Protein AF-A0A3E1ER05-F1 (afdb_monomer)

Sequence (131 aa):
MLYFYFVDGRQTHHHLYWPHLPVFWLVLLGAGSLVSVLLRKPRVTRAMLSFFAGVILHLVLDTPVGGIAWLYPYNSDLLYLLKVPAGRSWWVWNFILHWTFLLEIFICVAAFITWIRRRSPKAEPDGAPNR

Structure (mmCIF, N/CA/C/O backbone):
data_AF-A0A3E1ER05-F1
#
_entry.id   AF-A0A3E1ER05-F1
#
loop_
_atom_site.group_PDB
_atom_site.id
_atom_site.type_symbol
_atom_site.label_atom_id
_atom_site.label_alt_id
_atom_site.label_comp_id
_atom_site.label_asym_id
_atom_site.label_entity_id
_atom_site.label_seq_id
_atom_site.pdbx_PDB_ins_code
_atom_site.Cartn_x
_atom_site.Cartn_y
_atom_site.Cartn_z
_atom_site.occupancy
_atom_site.B_iso_or_equiv
_atom_site.auth_seq_id
_atom_site.auth_comp_id
_atom_site.auth_asym_id
_atom_site.auth_atom_id
_atom_site.pdbx_PDB_model_num
ATOM 1 N N . MET A 1 1 ? -2.299 5.990 -11.399 1.00 87.06 1 MET A N 1
ATOM 2 C CA . MET A 1 1 ? -2.455 5.747 -12.852 1.00 87.06 1 MET A CA 1
ATOM 3 C C . MET A 1 1 ? -2.755 7.004 -13.660 1.00 87.06 1 MET A C 1
ATOM 5 O O . MET A 1 1 ? -2.048 7.220 -14.627 1.00 87.06 1 MET A O 1
ATOM 9 N N . LEU A 1 2 ? -3.713 7.866 -13.287 1.00 91.25 2 LEU A N 1
ATOM 10 C CA . LEU A 1 2 ? -3.960 9.111 -14.046 1.00 91.25 2 LEU A CA 1
ATOM 11 C C . LEU A 1 2 ? -2.691 9.967 -14.205 1.00 91.25 2 LEU A C 1
ATOM 13 O O . LEU A 1 2 ? -2.292 10.270 -15.320 1.00 91.25 2 LEU A O 1
ATOM 17 N N . TYR A 1 3 ? -1.996 10.255 -13.101 1.00 90.94 3 TYR A N 1
ATOM 18 C CA . TYR A 1 3 ? -0.720 10.979 -13.135 1.00 90.94 3 TYR A CA 1
ATOM 19 C C . TYR A 1 3 ? 0.338 10.288 -14.017 1.00 90.94 3 TYR A C 1
ATOM 21 O O . TYR A 1 3 ? 0.941 10.930 -14.866 1.00 90.94 3 TYR A O 1
ATOM 29 N N . PHE A 1 4 ? 0.491 8.966 -13.872 1.00 91.94 4 PHE A N 1
ATOM 30 C CA . PHE A 1 4 ? 1.416 8.136 -14.657 1.00 91.94 4 PHE A CA 1
ATOM 31 C C . PHE A 1 4 ? 1.205 8.275 -16.174 1.00 91.94 4 PHE A C 1
ATO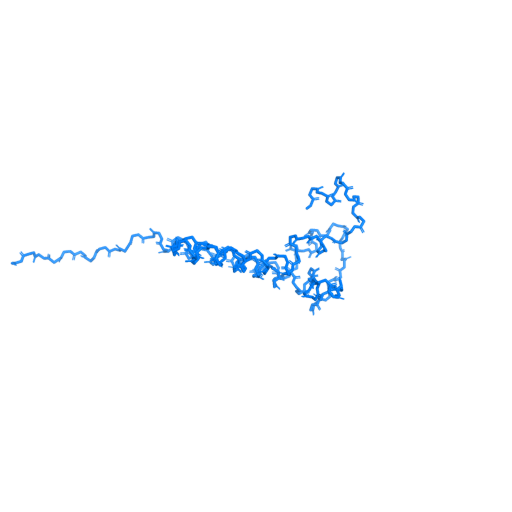M 33 O O . PHE A 1 4 ? 2.170 8.397 -16.922 1.00 91.94 4 PHE A O 1
ATOM 40 N N . TYR A 1 5 ? -0.053 8.278 -16.631 1.00 91.50 5 TYR A N 1
ATOM 41 C CA . TYR A 1 5 ? -0.383 8.358 -18.056 1.00 91.50 5 TYR A CA 1
ATOM 42 C C . TYR A 1 5 ? -0.415 9.788 -18.604 1.00 91.50 5 TYR A C 1
ATOM 44 O O . TYR A 1 5 ? 0.017 9.997 -19.734 1.00 91.50 5 TYR A O 1
ATOM 52 N N . PHE A 1 6 ? -0.927 10.754 -17.836 1.00 94.75 6 PHE A N 1
ATOM 53 C CA . PHE A 1 6 ? -1.222 12.098 -18.348 1.00 94.75 6 PHE A CA 1
ATOM 54 C C . PHE A 1 6 ? -0.174 13.158 -18.003 1.00 94.75 6 PHE A C 1
ATOM 56 O O . PHE A 1 6 ? -0.111 14.169 -18.695 1.00 94.75 6 PHE A O 1
ATOM 63 N N . VAL A 1 7 ? 0.619 12.962 -16.946 1.00 93.81 7 VAL A N 1
ATOM 64 C CA . VAL A 1 7 ? 1.557 13.984 -16.446 1.00 93.81 7 VAL A CA 1
ATOM 65 C C . VAL A 1 7 ? 2.997 13.486 -16.485 1.00 93.81 7 VAL A C 1
ATOM 67 O O . VAL A 1 7 ? 3.850 14.124 -17.086 1.00 93.81 7 VAL A O 1
ATOM 70 N N . ASP A 1 8 ? 3.266 12.328 -15.887 1.00 93.19 8 ASP A N 1
ATOM 71 C CA . ASP A 1 8 ? 4.616 11.759 -15.787 1.00 93.19 8 ASP A CA 1
ATOM 72 C C . ASP A 1 8 ? 5.134 11.197 -17.117 1.00 93.19 8 ASP A C 1
ATOM 74 O O . ASP A 1 8 ? 6.331 11.008 -17.302 1.00 93.19 8 ASP A O 1
ATOM 78 N N . GLY A 1 9 ? 4.232 10.892 -18.054 1.00 91.12 9 GLY A N 1
ATOM 79 C CA . GLY A 1 9 ? 4.602 10.292 -19.335 1.00 91.12 9 GLY A CA 1
ATOM 80 C C . GLY A 1 9 ? 5.178 8.878 -19.204 1.00 91.12 9 GLY A C 1
ATOM 81 O O . GLY A 1 9 ? 5.814 8.398 -20.141 1.00 91.12 9 GLY A O 1
ATOM 82 N N . ARG A 1 10 ? 4.912 8.191 -18.084 1.00 91.06 10 ARG A N 1
ATOM 83 C CA . ARG A 1 10 ? 5.394 6.837 -17.759 1.00 91.06 10 ARG A CA 1
ATOM 84 C C . ARG A 1 10 ? 6.915 6.737 -17.600 1.00 91.06 10 ARG A C 1
ATOM 86 O O . ARG A 1 10 ? 7.485 5.678 -17.858 1.00 91.06 10 ARG A O 1
ATOM 93 N N . GLN A 1 11 ? 7.563 7.831 -17.212 1.00 91.00 11 GLN A N 1
ATOM 94 C CA . GLN A 1 11 ? 9.007 7.884 -16.980 1.00 91.00 11 GLN A CA 1
ATOM 95 C C . GLN A 1 11 ? 9.387 7.240 -15.645 1.00 91.00 11 GLN A C 1
ATOM 97 O O . GLN A 1 11 ? 10.437 6.607 -15.533 1.00 91.00 11 GLN A O 1
ATOM 102 N N . THR A 1 12 ? 8.517 7.362 -14.644 1.00 90.44 12 THR A N 1
ATOM 103 C CA . THR A 1 12 ? 8.734 6.815 -13.306 1.00 90.44 12 THR A CA 1
ATOM 104 C C . THR A 1 12 ? 8.027 5.474 -13.162 1.00 90.44 12 THR A C 1
ATOM 106 O O . THR A 1 12 ? 6.846 5.338 -13.494 1.00 90.44 12 THR A O 1
ATOM 109 N N . HIS A 1 13 ? 8.710 4.467 -12.607 1.00 89.38 13 HIS A N 1
ATOM 110 C CA . HIS A 1 13 ? 8.039 3.218 -12.256 1.00 89.38 13 HIS A CA 1
ATOM 111 C C . HIS A 1 13 ? 6.930 3.498 -11.231 1.00 89.38 13 HIS A C 1
ATOM 113 O O . HIS A 1 13 ? 7.178 4.057 -10.167 1.00 89.38 13 HIS A O 1
ATOM 119 N N . HIS A 1 14 ? 5.694 3.098 -11.527 1.00 93.12 14 HIS A N 1
ATOM 120 C CA . HIS A 1 14 ? 4.519 3.490 -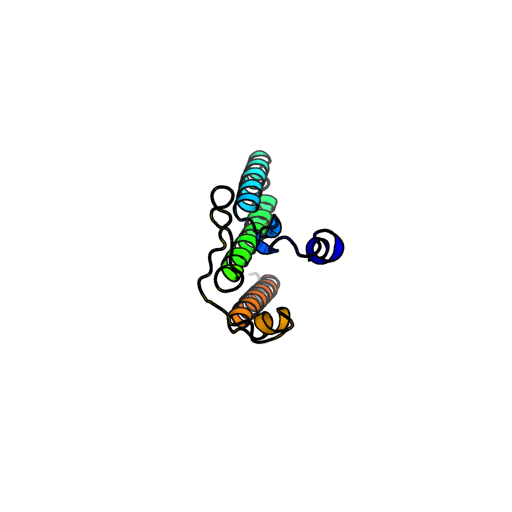10.743 1.00 93.12 14 HIS A CA 1
ATOM 121 C C . HIS A 1 14 ? 4.534 3.053 -9.263 1.00 93.12 14 HIS A C 1
ATOM 123 O O . HIS A 1 14 ? 3.886 3.698 -8.435 1.00 93.12 14 HIS A O 1
ATOM 129 N N . HIS A 1 15 ? 5.295 2.011 -8.910 1.00 91.62 15 HIS A N 1
ATOM 130 C CA . HIS A 1 15 ? 5.514 1.597 -7.511 1.00 91.62 15 HIS A CA 1
ATOM 131 C C . HIS A 1 15 ? 6.512 2.467 -6.735 1.00 91.62 15 HIS A C 1
ATOM 133 O O . HIS A 1 15 ? 6.719 2.254 -5.546 1.00 91.62 15 HIS A O 1
ATOM 139 N N . LEU A 1 16 ? 7.100 3.475 -7.380 1.00 93.75 16 LEU A N 1
ATOM 140 C CA . LEU A 1 16 ? 7.887 4.515 -6.714 1.00 93.75 16 LEU A CA 1
ATOM 141 C C . LEU A 1 16 ? 7.045 5.743 -6.351 1.00 93.75 16 LEU A C 1
ATOM 143 O O . LEU A 1 16 ? 7.527 6.645 -5.671 1.00 93.75 16 LEU A O 1
ATOM 147 N N . TYR A 1 17 ? 5.777 5.795 -6.768 1.00 94.56 17 TYR A N 1
ATOM 148 C CA . TYR A 1 17 ? 4.881 6.843 -6.300 1.00 94.56 17 TYR A CA 1
ATOM 149 C C . TYR A 1 17 ? 4.463 6.613 -4.854 1.00 94.56 17 TYR A C 1
ATOM 151 O O . TYR A 1 17 ? 4.288 5.479 -4.411 1.00 94.56 17 TYR A O 1
ATOM 159 N N . TRP A 1 18 ? 4.190 7.719 -4.159 1.00 93.81 18 TRP A N 1
ATOM 160 C CA . TRP A 1 18 ? 3.800 7.753 -2.751 1.00 93.81 18 TRP A CA 1
ATOM 161 C C . TRP A 1 18 ? 2.703 6.754 -2.324 1.00 93.81 18 TRP A C 1
ATOM 163 O O . TRP A 1 18 ? 2.811 6.269 -1.199 1.00 93.81 18 TRP A O 1
ATOM 173 N N . PRO A 1 19 ? 1.711 6.349 -3.156 1.00 94.19 19 PRO A N 1
ATOM 174 C CA . PRO A 1 19 ? 0.745 5.329 -2.747 1.00 94.19 19 PRO A CA 1
ATOM 175 C C . PRO A 1 19 ? 1.356 3.940 -2.515 1.00 94.19 19 PRO A C 1
ATOM 177 O O . PRO A 1 19 ? 0.760 3.151 -1.792 1.00 94.19 19 PRO A O 1
ATOM 180 N N . HIS A 1 20 ? 2.530 3.650 -3.080 1.00 95.50 20 HIS A N 1
ATOM 181 C CA . HIS A 1 20 ? 3.219 2.362 -2.942 1.00 95.50 20 HIS A CA 1
ATOM 182 C C . HIS A 1 20 ? 4.457 2.439 -2.037 1.00 95.50 20 HIS A C 1
ATOM 184 O O . HIS A 1 20 ? 5.161 1.447 -1.877 1.00 95.50 20 HIS A O 1
ATOM 190 N N . LEU A 1 21 ? 4.736 3.598 -1.427 1.00 96.25 21 LEU A N 1
ATOM 191 C CA . LEU A 1 21 ? 5.870 3.767 -0.519 1.00 96.25 21 LEU A CA 1
ATOM 192 C C . LEU A 1 21 ? 5.457 3.398 0.915 1.00 96.25 21 LEU A C 1
ATOM 194 O O . LEU A 1 21 ? 4.663 4.126 1.518 1.00 96.25 21 LEU A O 1
ATOM 198 N N . PRO A 1 22 ? 6.009 2.328 1.523 1.00 95.88 22 PRO A N 1
ATOM 199 C CA . PRO A 1 22 ? 5.601 1.911 2.866 1.00 95.88 22 PRO A CA 1
ATOM 200 C C . PRO A 1 22 ? 5.858 2.983 3.927 1.00 95.88 22 PRO A C 1
ATOM 202 O O . PRO A 1 22 ? 5.020 3.208 4.799 1.00 95.88 22 PRO A O 1
ATOM 205 N N . VAL A 1 23 ? 6.978 3.707 3.814 1.00 95.56 23 VAL A N 1
ATOM 206 C CA . VAL A 1 23 ? 7.332 4.790 4.744 1.00 95.56 23 VAL A CA 1
ATOM 207 C C . VAL A 1 23 ? 6.268 5.889 4.792 1.00 95.56 23 VAL A C 1
ATOM 209 O O . VAL A 1 23 ? 5.940 6.367 5.875 1.00 95.56 23 VAL A O 1
ATOM 212 N N . PHE A 1 24 ? 5.667 6.243 3.651 1.00 96.25 24 PHE A N 1
ATOM 213 C CA . PHE A 1 24 ? 4.623 7.266 3.588 1.00 96.25 24 PHE A CA 1
ATOM 214 C C . PHE A 1 24 ? 3.420 6.872 4.453 1.00 96.25 24 PHE A C 1
ATOM 216 O O . PHE A 1 24 ? 2.952 7.651 5.288 1.00 96.25 24 PHE A O 1
ATOM 223 N N . TRP A 1 25 ? 2.961 5.629 4.315 1.00 96.50 25 TRP A N 1
ATOM 224 C CA . TRP A 1 25 ? 1.814 5.133 5.068 1.00 96.50 25 TRP A CA 1
ATOM 225 C C . TRP A 1 25 ? 2.124 4.893 6.544 1.00 96.50 25 TRP A C 1
ATOM 227 O O . TRP A 1 25 ? 1.268 5.170 7.382 1.00 96.50 25 TRP A O 1
ATOM 237 N N . LEU A 1 26 ? 3.334 4.446 6.889 1.00 94.00 26 LEU A N 1
ATOM 238 C CA . LEU A 1 26 ? 3.750 4.289 8.287 1.00 94.00 26 LEU A CA 1
ATOM 239 C C . LEU A 1 26 ? 3.801 5.637 9.019 1.00 94.00 26 LEU A C 1
ATOM 241 O O . LEU A 1 26 ? 3.335 5.733 10.156 1.00 94.00 26 LEU A O 1
ATOM 245 N N . VAL A 1 27 ? 4.290 6.690 8.356 1.00 95.06 27 VAL A N 1
ATOM 246 C CA . VAL A 1 27 ? 4.285 8.056 8.904 1.00 95.06 27 VAL A CA 1
ATOM 247 C C . VAL A 1 27 ? 2.853 8.543 9.138 1.00 95.06 27 VAL A C 1
ATOM 249 O O . VAL A 1 27 ? 2.540 9.017 10.233 1.00 95.06 27 VAL A O 1
ATOM 252 N N . LEU A 1 28 ? 1.957 8.377 8.157 1.00 95.62 28 LEU A N 1
ATOM 253 C CA . LEU A 1 28 ? 0.551 8.764 8.311 1.00 95.62 28 LEU A CA 1
ATOM 254 C C . LEU A 1 28 ? -0.170 7.958 9.401 1.00 95.62 28 LEU A C 1
ATOM 256 O O . LEU A 1 28 ? -0.954 8.529 10.163 1.00 95.62 28 LEU A O 1
ATOM 260 N N . LEU A 1 29 ? 0.104 6.656 9.509 1.00 94.00 29 LEU A N 1
ATOM 261 C CA . LEU A 1 29 ? -0.446 5.805 10.562 1.00 94.00 29 LEU A CA 1
ATOM 262 C C . LEU A 1 29 ? 0.011 6.280 11.942 1.00 94.00 29 LEU A C 1
ATOM 264 O O . LEU A 1 29 ? -0.822 6.405 12.841 1.00 94.00 29 LEU A O 1
ATOM 268 N N . GLY A 1 30 ? 1.306 6.557 12.111 1.00 91.94 30 GLY A N 1
ATOM 269 C CA . GLY A 1 30 ? 1.872 7.033 13.371 1.00 91.94 30 GLY A CA 1
ATOM 270 C C . GLY A 1 30 ? 1.276 8.375 13.795 1.00 91.94 30 GLY A C 1
ATOM 271 O O . GLY A 1 30 ? 0.732 8.490 14.896 1.00 91.94 30 GLY A O 1
ATOM 272 N N . ALA A 1 31 ? 1.293 9.361 12.894 1.00 93.88 31 ALA A N 1
ATOM 273 C CA . ALA A 1 31 ? 0.733 10.688 13.150 1.00 93.88 31 ALA A CA 1
ATOM 274 C C . ALA A 1 3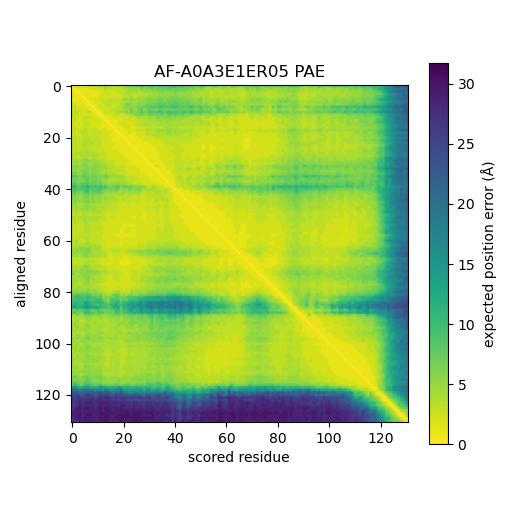1 ? -0.772 10.625 13.460 1.00 93.88 31 ALA A C 1
ATOM 276 O O . ALA A 1 31 ? -1.246 11.188 14.449 1.00 93.88 31 ALA A O 1
ATOM 277 N N . GLY A 1 32 ? -1.527 9.884 12.649 1.00 91.75 32 GLY A N 1
ATOM 278 C CA . GLY A 1 32 ? -2.964 9.727 12.814 1.00 91.75 32 GLY A CA 1
ATOM 279 C C . GLY A 1 32 ? -3.357 8.995 14.100 1.00 91.75 32 GLY A C 1
ATOM 280 O O . GLY A 1 32 ? -4.279 9.414 14.807 1.00 91.75 32 GLY A O 1
ATOM 281 N N . SER A 1 33 ? -2.624 7.935 14.446 1.00 88.00 33 SER A N 1
ATOM 282 C CA . SER A 1 33 ? -2.837 7.190 15.689 1.00 88.00 33 SER A CA 1
ATOM 283 C C . SER A 1 33 ? -2.568 8.071 16.904 1.00 88.00 33 SER A C 1
ATOM 285 O O . SER A 1 33 ? -3.423 8.128 17.791 1.00 88.00 33 SER A O 1
ATOM 287 N N . LEU A 1 34 ? -1.460 8.823 16.908 1.00 90.69 34 LEU A N 1
ATOM 288 C CA . LEU A 1 34 ? -1.112 9.762 17.976 1.00 90.69 34 LEU A CA 1
ATOM 289 C C . LEU A 1 34 ? -2.229 10.788 18.206 1.00 90.69 34 LEU A C 1
ATOM 291 O O . LEU A 1 34 ? -2.728 10.915 19.325 1.00 90.69 34 LEU A O 1
ATOM 295 N N . VAL A 1 35 ? -2.692 11.451 17.143 1.00 93.00 35 VAL A N 1
ATOM 296 C CA . VAL A 1 35 ? -3.799 12.419 17.224 1.00 93.00 35 VAL A CA 1
ATOM 297 C C . VAL A 1 35 ? -5.072 11.760 17.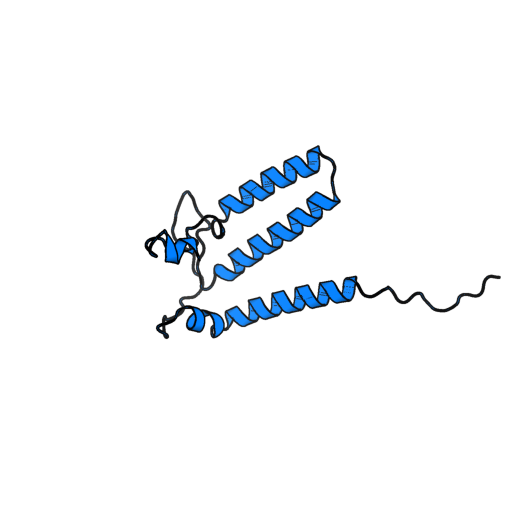766 1.00 93.00 35 VAL A C 1
ATOM 299 O O . VAL A 1 35 ? -5.721 12.303 18.660 1.00 93.00 35 VAL A O 1
ATOM 302 N N . SER A 1 36 ? -5.428 10.567 17.282 1.00 90.38 36 SER A N 1
ATOM 303 C CA . SER A 1 36 ? -6.653 9.878 17.717 1.00 90.38 36 SER A CA 1
ATOM 304 C C . SER A 1 36 ? -6.641 9.493 19.204 1.00 90.38 36 SER A C 1
ATOM 306 O O . SER A 1 36 ? -7.684 9.564 19.868 1.00 90.38 36 SER A O 1
ATOM 308 N N . VAL A 1 37 ? -5.466 9.124 19.728 1.00 87.81 37 VAL A N 1
ATOM 309 C CA . VAL A 1 37 ? -5.246 8.790 21.141 1.00 87.81 37 VAL A CA 1
ATOM 310 C C . VAL A 1 37 ? -5.348 10.046 22.000 1.00 87.81 37 VAL A C 1
ATOM 312 O O . VAL A 1 37 ? -6.087 10.039 22.986 1.00 87.81 37 VAL A O 1
ATOM 315 N N . LEU A 1 38 ? -4.696 11.140 21.592 1.00 93.25 38 LEU A N 1
ATOM 316 C CA . LEU A 1 38 ? -4.767 12.429 22.291 1.00 93.25 38 LEU A CA 1
ATOM 317 C C . LEU A 1 38 ? -6.208 12.958 22.369 1.00 93.25 38 LEU A C 1
ATOM 319 O O . LEU A 1 38 ? -6.635 13.452 23.410 1.00 93.25 38 LEU A O 1
ATOM 323 N N . LEU A 1 39 ? -6.991 12.778 21.303 1.00 93.94 39 LEU A N 1
ATOM 324 C CA . LEU A 1 39 ? -8.401 13.182 21.245 1.00 93.94 39 LEU A CA 1
ATOM 325 C C . LEU A 1 39 ? -9.372 12.166 21.879 1.00 93.94 39 LEU A C 1
ATOM 327 O O . LEU A 1 39 ? -10.583 12.407 21.895 1.00 93.94 39 LEU A O 1
ATOM 331 N N . ARG A 1 40 ? -8.873 11.027 22.388 1.00 93.06 40 ARG A N 1
ATOM 332 C CA . ARG A 1 40 ? -9.655 9.946 23.021 1.00 93.06 40 ARG A CA 1
ATOM 333 C C . ARG A 1 40 ? -10.840 9.468 22.169 1.00 93.06 40 ARG A C 1
ATOM 335 O O . ARG A 1 40 ? -11.953 9.284 22.667 1.00 93.06 40 ARG A O 1
ATOM 342 N N . LYS A 1 41 ? -10.623 9.250 20.867 1.00 92.00 41 LYS A N 1
ATOM 343 C CA . LYS A 1 41 ? -11.664 8.793 19.923 1.00 92.00 41 LYS A CA 1
ATOM 344 C C . LYS A 1 41 ? -11.443 7.331 19.492 1.00 92.00 41 LYS A C 1
ATOM 346 O O . LYS A 1 41 ? -11.070 7.083 18.346 1.00 92.00 41 LYS A O 1
ATOM 351 N N . PRO A 1 42 ? -11.776 6.323 20.324 1.00 87.75 42 PRO A N 1
ATOM 352 C CA . PRO A 1 42 ? -11.459 4.913 20.045 1.00 87.75 42 PRO A CA 1
ATOM 353 C C . PRO A 1 42 ? -12.166 4.340 18.806 1.00 87.75 42 PRO A C 1
ATOM 355 O O . PRO A 1 42 ? -11.715 3.363 18.210 1.00 87.75 42 PRO A O 1
ATOM 358 N N . ARG A 1 43 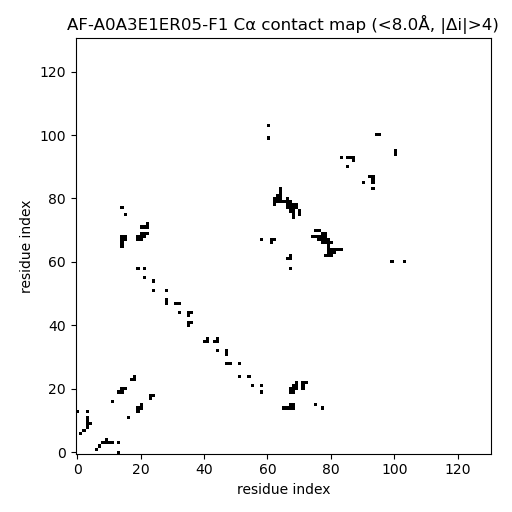? -13.299 4.923 18.393 1.00 90.56 43 ARG A N 1
ATOM 359 C CA . ARG A 1 43 ? -13.953 4.557 17.124 1.00 90.56 43 ARG A CA 1
ATOM 360 C C . ARG A 1 43 ? -13.113 4.984 15.919 1.00 90.56 43 ARG A C 1
ATOM 362 O O . ARG A 1 43 ? -12.962 4.192 14.997 1.00 90.56 43 ARG A O 1
ATOM 369 N N . VAL A 1 44 ? -12.540 6.188 15.968 1.00 90.19 44 VAL A N 1
ATOM 370 C CA . VAL A 1 44 ? -11.667 6.719 14.914 1.00 90.19 44 VAL A CA 1
ATOM 371 C C . VAL A 1 44 ? -10.385 5.898 14.851 1.00 90.19 44 VAL A C 1
ATOM 373 O O . VAL A 1 44 ? -10.046 5.412 13.779 1.00 90.19 44 VAL A O 1
ATOM 376 N N . THR A 1 45 ? -9.751 5.623 15.995 1.00 89.44 45 THR A N 1
ATOM 377 C CA . THR A 1 45 ? -8.546 4.780 16.054 1.00 89.44 45 THR A CA 1
ATOM 378 C C . THR A 1 45 ? -8.775 3.411 15.406 1.00 89.44 45 THR A C 1
ATOM 380 O O . THR A 1 45 ? -7.995 2.998 14.557 1.00 89.44 45 THR A O 1
ATOM 383 N N . ARG A 1 46 ? -9.879 2.718 15.725 1.00 89.81 46 ARG A N 1
ATOM 384 C CA . ARG A 1 46 ? -10.192 1.409 15.117 1.00 89.81 46 ARG A CA 1
ATOM 385 C C . ARG A 1 46 ? -10.435 1.485 13.609 1.00 89.81 46 ARG A C 1
ATOM 387 O O . ARG A 1 46 ? -9.986 0.599 12.883 1.00 89.81 46 ARG A O 1
ATOM 394 N N . ALA A 1 47 ? -11.136 2.517 13.139 1.00 91.31 47 ALA A N 1
ATOM 395 C CA . ALA A 1 47 ? -11.368 2.720 11.710 1.00 91.31 47 ALA A CA 1
ATOM 396 C C . ALA A 1 47 ? -10.049 2.977 10.965 1.00 91.31 47 ALA A C 1
ATOM 398 O O . ALA A 1 47 ? -9.795 2.351 9.939 1.00 91.31 47 ALA A O 1
ATOM 399 N N . MET A 1 48 ? -9.178 3.819 11.529 1.00 92.38 48 MET A N 1
ATOM 400 C CA . MET A 1 48 ? -7.852 4.093 10.977 1.00 92.38 48 MET A CA 1
ATOM 401 C C . MET A 1 48 ? -6.987 2.836 10.936 1.00 92.38 48 MET A C 1
ATOM 403 O O . MET A 1 48 ? -6.465 2.506 9.878 1.00 92.38 48 MET A O 1
ATOM 407 N N . LEU A 1 49 ? -6.884 2.093 12.043 1.00 92.06 49 LEU A N 1
ATOM 408 C CA . LEU A 1 49 ? -6.125 0.839 12.076 1.00 92.06 49 LEU A CA 1
ATOM 409 C C . LEU A 1 49 ? -6.623 -0.154 11.019 1.00 92.06 49 LEU A C 1
ATOM 411 O O . LEU A 1 49 ? -5.812 -0.792 10.360 1.00 92.06 49 LEU A O 1
ATOM 415 N N . SER A 1 50 ? -7.940 -0.244 10.814 1.00 92.38 50 SER A N 1
ATOM 416 C CA . SER A 1 50 ? -8.520 -1.113 9.780 1.00 92.38 50 SER A CA 1
ATOM 417 C C . SER A 1 50 ? -8.139 -0.655 8.369 1.00 92.38 50 SER A C 1
ATOM 419 O O . SER A 1 50 ? -7.777 -1.480 7.535 1.00 92.38 50 SER A O 1
ATOM 421 N N . PHE A 1 51 ? -8.180 0.655 8.110 1.00 94.44 51 PHE A N 1
ATOM 422 C CA . PHE A 1 51 ? -7.765 1.236 6.833 1.00 94.44 51 PHE A CA 1
ATOM 423 C C . PHE A 1 51 ? -6.280 0.974 6.548 1.00 94.44 51 PHE A C 1
ATOM 425 O O . PHE A 1 51 ? -5.940 0.430 5.500 1.00 94.44 51 PHE A O 1
ATOM 432 N N . PHE A 1 52 ? -5.397 1.284 7.500 1.00 95.25 52 PHE A N 1
ATOM 433 C CA . PHE A 1 52 ? -3.959 1.078 7.334 1.00 95.25 52 PHE A CA 1
ATOM 434 C C . PHE A 1 52 ? -3.573 -0.400 7.273 1.00 95.25 52 PHE A C 1
ATOM 436 O O . PHE A 1 52 ? -2.669 -0.746 6.522 1.00 95.25 52 PHE A O 1
ATOM 443 N N . ALA A 1 53 ? -4.271 -1.287 7.989 1.00 94.25 53 ALA A N 1
ATOM 444 C CA . ALA A 1 53 ? -4.087 -2.726 7.822 1.00 94.25 53 ALA A CA 1
ATOM 445 C C . ALA A 1 53 ? -4.394 -3.164 6.382 1.00 94.25 53 ALA A C 1
ATOM 447 O O . ALA A 1 53 ? -3.639 -3.948 5.817 1.00 94.25 53 ALA A O 1
ATOM 448 N N . GLY A 1 54 ? -5.448 -2.614 5.767 1.00 95.31 54 GLY A N 1
ATOM 449 C CA . GLY A 1 54 ? -5.749 -2.835 4.351 1.00 95.31 54 GLY A CA 1
ATOM 450 C C . GLY A 1 54 ? -4.653 -2.311 3.420 1.00 95.31 54 GLY A C 1
ATOM 451 O O . GLY A 1 54 ? -4.259 -3.011 2.492 1.00 95.31 54 GLY A O 1
ATOM 452 N N . VAL A 1 55 ? -4.109 -1.123 3.699 1.00 96.12 55 VAL A N 1
ATOM 453 C CA . VAL A 1 55 ? -2.984 -0.559 2.935 1.00 96.12 55 VAL A CA 1
ATOM 454 C C . VAL A 1 55 ? -1.742 -1.444 3.031 1.00 96.12 55 VAL A C 1
ATOM 456 O O . VAL A 1 55 ? -1.180 -1.811 2.007 1.00 96.12 55 VAL A O 1
ATOM 459 N N . ILE A 1 56 ? -1.317 -1.829 4.237 1.00 95.75 56 ILE A N 1
ATOM 460 C CA . ILE A 1 56 ? -0.139 -2.691 4.412 1.00 95.75 56 ILE A CA 1
ATOM 461 C C . ILE A 1 56 ? -0.365 -4.054 3.757 1.00 95.75 56 ILE A C 1
ATOM 463 O O . ILE A 1 56 ? 0.533 -4.554 3.085 1.00 95.75 56 ILE A O 1
ATOM 467 N N . LEU A 1 57 ? -1.562 -4.631 3.897 1.00 95.88 57 LEU A N 1
ATOM 468 C CA . LEU A 1 57 ? -1.920 -5.873 3.217 1.00 95.88 57 LEU A CA 1
ATOM 469 C C . LEU A 1 57 ? -1.779 -5.737 1.697 1.00 95.88 57 LEU A C 1
ATOM 471 O O . LEU A 1 57 ? -1.200 -6.617 1.073 1.00 95.88 57 LEU A O 1
ATOM 475 N N . HIS A 1 58 ? -2.245 -4.633 1.114 1.00 95.06 58 HIS A N 1
ATOM 476 C CA . HIS A 1 58 ? -2.083 -4.362 -0.313 1.00 95.06 58 HIS A CA 1
ATOM 477 C C . HIS A 1 58 ? -0.604 -4.280 -0.729 1.00 95.06 58 HIS A C 1
ATOM 479 O O . HIS A 1 58 ? -0.209 -4.982 -1.652 1.00 95.06 58 HIS A O 1
ATOM 485 N N . LEU A 1 59 ? 0.241 -3.540 -0.001 1.00 95.94 59 LEU A N 1
ATOM 486 C CA . LEU A 1 59 ? 1.683 -3.470 -0.299 1.00 95.94 59 LEU A CA 1
ATOM 487 C C . LEU A 1 59 ? 2.367 -4.845 -0.186 1.00 95.94 59 LEU A C 1
ATOM 489 O O . LEU A 1 59 ? 3.254 -5.192 -0.967 1.00 95.94 59 LEU A O 1
ATOM 493 N N . VAL A 1 60 ? 1.946 -5.665 0.778 1.00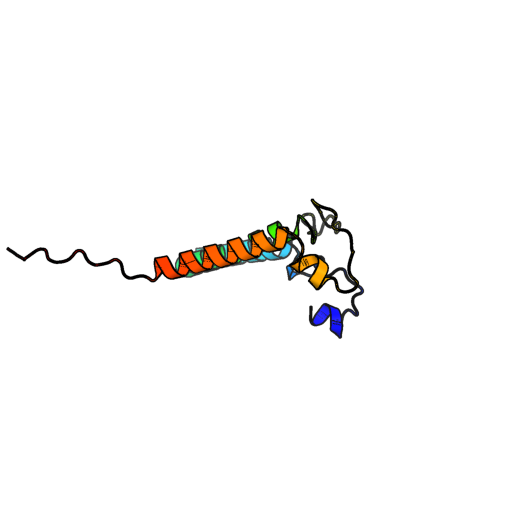 95.25 60 VAL A N 1
ATOM 494 C CA . VAL A 1 60 ? 2.427 -7.048 0.900 1.00 95.25 60 VAL A CA 1
ATOM 495 C C . VAL A 1 60 ? 1.993 -7.887 -0.303 1.00 95.25 60 VAL A C 1
ATOM 497 O O . VAL A 1 60 ? 2.809 -8.649 -0.815 1.00 95.25 60 VAL A O 1
ATOM 500 N N . LEU A 1 61 ? 0.758 -7.735 -0.788 1.00 93.69 61 LEU A N 1
ATOM 501 C CA . LEU A 1 61 ? 0.257 -8.440 -1.977 1.00 93.69 61 LEU A CA 1
ATOM 502 C C . LEU A 1 61 ? 0.950 -8.001 -3.271 1.00 93.69 61 LEU A C 1
ATOM 504 O O . LEU A 1 61 ? 1.146 -8.832 -4.158 1.00 93.69 61 LEU A O 1
ATOM 508 N N . ASP A 1 62 ? 1.387 -6.746 -3.353 1.00 92.56 62 ASP A N 1
ATOM 509 C CA . ASP A 1 62 ? 2.157 -6.246 -4.494 1.00 92.56 62 ASP A CA 1
ATOM 510 C C . ASP A 1 62 ? 3.597 -6.782 -4.496 1.00 92.56 62 ASP A C 1
ATOM 512 O O . ASP A 1 62 ? 4.195 -6.961 -5.557 1.00 92.56 62 ASP A O 1
ATOM 516 N N . THR A 1 63 ? 4.168 -7.087 -3.325 1.00 94.25 63 THR A N 1
ATOM 517 C CA . THR A 1 63 ? 5.582 -7.485 -3.180 1.00 94.25 63 THR A CA 1
ATOM 518 C C . THR A 1 63 ? 5.975 -8.717 -4.019 1.00 94.25 63 THR A C 1
ATOM 520 O O . THR A 1 63 ? 7.027 -8.677 -4.657 1.00 94.25 63 THR A O 1
ATOM 523 N N . PRO A 1 64 ? 5.185 -9.809 -4.097 1.00 91.62 64 PRO A N 1
ATOM 524 C CA . PRO A 1 64 ? 5.541 -10.967 -4.903 1.00 91.62 64 PRO A CA 1
ATOM 525 C C . PRO A 1 64 ? 5.841 -10.667 -6.371 1.00 91.62 64 PRO A C 1
ATOM 527 O O . PRO A 1 64 ? 6.837 -11.170 -6.877 1.00 91.62 64 PRO A O 1
ATOM 530 N N . VAL A 1 65 ? 5.006 -9.874 -7.043 1.00 89.81 65 VAL A N 1
ATOM 531 C CA . VAL A 1 65 ? 5.025 -9.736 -8.513 1.00 89.81 65 VAL A CA 1
ATOM 532 C C . VAL A 1 65 ? 5.217 -8.295 -8.960 1.00 89.81 65 VAL A C 1
ATOM 534 O O . VAL A 1 65 ? 5.958 -8.026 -9.901 1.00 89.81 65 VAL A O 1
ATOM 537 N N . GLY A 1 66 ? 4.527 -7.371 -8.303 1.00 88.06 66 GLY A N 1
ATOM 538 C CA . GLY A 1 66 ? 4.574 -5.952 -8.611 1.00 88.06 66 GLY A CA 1
ATOM 539 C C . GLY A 1 66 ? 5.853 -5.279 -8.115 1.00 88.06 66 GLY A C 1
ATOM 540 O O . GLY A 1 66 ? 6.377 -4.377 -8.769 1.00 88.06 66 GLY A O 1
ATOM 541 N N . GLY A 1 67 ? 6.374 -5.760 -6.990 1.00 93.69 67 GLY A N 1
ATOM 542 C CA . GLY A 1 67 ? 7.581 -5.282 -6.334 1.00 93.69 67 GLY A CA 1
ATOM 543 C C . GLY A 1 67 ? 7.375 -3.969 -5.588 1.00 93.69 67 GLY A C 1
ATOM 544 O O . GLY A 1 67 ? 6.741 -3.050 -6.097 1.00 93.69 67 GLY A O 1
ATOM 545 N N . ILE A 1 68 ? 7.915 -3.868 -4.374 1.00 96.88 68 ILE A N 1
ATOM 546 C CA . ILE A 1 68 ? 7.710 -2.706 -3.494 1.00 96.88 68 ILE A CA 1
ATOM 547 C C . ILE A 1 68 ? 9.040 -2.230 -2.917 1.00 96.88 68 ILE A C 1
ATOM 549 O O . ILE A 1 68 ? 9.878 -3.033 -2.500 1.00 96.88 68 ILE A O 1
ATOM 553 N N . ALA A 1 69 ? 9.221 -0.909 -2.863 1.00 96.81 69 ALA A N 1
ATOM 554 C CA . ALA A 1 69 ? 10.406 -0.265 -2.303 1.00 96.81 69 ALA A CA 1
ATOM 555 C C . ALA A 1 69 ? 10.321 -0.184 -0.767 1.00 96.81 69 ALA A C 1
ATOM 557 O O . ALA A 1 69 ? 10.150 0.890 -0.187 1.00 96.81 69 ALA A O 1
ATOM 558 N N . TRP A 1 70 ? 10.435 -1.330 -0.090 1.00 96.38 70 TRP A N 1
ATOM 559 C CA . TRP A 1 70 ? 10.356 -1.414 1.377 1.00 96.38 70 TRP A CA 1
ATOM 560 C C . TRP A 1 70 ? 11.422 -0.599 2.113 1.00 96.38 70 TRP A C 1
ATOM 562 O O . TRP A 1 70 ? 11.185 -0.170 3.240 1.00 96.38 70 TRP A O 1
ATOM 572 N N . LEU A 1 71 ? 12.569 -0.364 1.473 1.00 95.62 71 LEU A N 1
ATOM 573 C CA . LEU A 1 71 ? 13.711 0.348 2.050 1.00 95.62 71 LEU A CA 1
ATOM 574 C C . LEU A 1 71 ? 13.768 1.835 1.669 1.00 95.62 71 LEU A C 1
ATOM 576 O O . LEU A 1 71 ? 14.734 2.519 2.016 1.00 95.62 71 LEU A O 1
ATOM 580 N N . TYR A 1 72 ? 12.754 2.363 0.981 1.00 94.94 72 TYR A N 1
ATOM 581 C CA . TYR A 1 72 ? 12.691 3.787 0.663 1.00 94.94 72 TYR A CA 1
ATOM 582 C C . TYR A 1 72 ? 12.617 4.623 1.961 1.00 94.94 72 TYR A C 1
ATOM 584 O O . TYR A 1 72 ? 11.870 4.251 2.870 1.00 94.94 72 TYR A O 1
ATOM 592 N N . PRO A 1 73 ? 13.334 5.758 2.088 1.00 94.62 73 PRO A N 1
ATOM 593 C CA . PRO A 1 73 ? 14.106 6.472 1.062 1.00 94.62 73 PRO A CA 1
ATOM 594 C C . PRO A 1 73 ? 15.587 6.076 0.961 1.00 94.62 73 PRO A C 1
ATOM 596 O O . PRO A 1 73 ? 16.315 6.681 0.181 1.00 94.62 73 PRO A O 1
ATOM 599 N N . TYR A 1 74 ? 16.057 5.102 1.741 1.00 95.88 74 TYR A N 1
ATOM 600 C CA . TYR A 1 74 ? 17.470 4.705 1.741 1.00 95.88 74 TYR A CA 1
ATOM 601 C C . TYR A 1 74 ? 17.856 3.927 0.482 1.00 95.88 74 TYR A C 1
ATOM 603 O O . TYR A 1 74 ? 18.973 4.065 -0.008 1.00 95.88 74 TYR A O 1
ATOM 611 N N . ASN A 1 75 ? 16.930 3.121 -0.041 1.00 93.81 75 ASN A N 1
ATOM 612 C CA . ASN A 1 75 ? 17.077 2.422 -1.310 1.00 93.81 75 ASN A CA 1
ATOM 613 C C . ASN A 1 75 ? 15.733 2.419 -2.064 1.00 93.81 75 ASN A C 1
ATOM 615 O O . ASN A 1 75 ? 14.689 2.122 -1.481 1.00 93.81 75 ASN A O 1
ATOM 619 N N . SER A 1 76 ? 15.759 2.766 -3.352 1.00 94.38 76 SER A N 1
ATOM 620 C CA . SER A 1 76 ? 14.604 2.750 -4.258 1.00 94.38 76 SER A CA 1
ATOM 621 C C . SER A 1 76 ? 14.425 1.433 -5.024 1.00 94.38 76 SER A C 1
ATOM 623 O O . SER A 1 76 ? 13.528 1.339 -5.860 1.00 94.38 76 SER A O 1
ATOM 625 N N . ASP A 1 77 ? 15.261 0.429 -4.769 1.00 94.81 77 ASP A N 1
ATOM 626 C CA . ASP A 1 77 ? 15.128 -0.897 -5.363 1.00 94.81 77 ASP A CA 1
ATOM 627 C C . ASP A 1 77 ? 13.794 -1.536 -4.971 1.00 94.81 77 ASP A C 1
ATOM 629 O O . ASP A 1 77 ? 13.368 -1.528 -3.811 1.00 94.81 77 ASP A O 1
ATOM 633 N N . LEU A 1 78 ? 13.132 -2.116 -5.967 1.00 94.56 78 LEU A N 1
ATOM 634 C CA . LEU A 1 78 ? 11.872 -2.817 -5.790 1.00 94.56 78 LEU A CA 1
ATOM 635 C C . LEU A 1 78 ? 12.165 -4.265 -5.393 1.00 94.56 78 LEU A C 1
ATOM 637 O O . LEU A 1 78 ? 12.818 -5.006 -6.128 1.00 94.56 78 LEU A O 1
ATOM 641 N N . LEU A 1 79 ? 11.676 -4.673 -4.222 1.00 94.31 79 LEU A N 1
ATOM 642 C CA . LEU A 1 79 ? 11.776 -6.055 -3.766 1.00 94.31 79 LEU A CA 1
ATOM 643 C C . LEU A 1 79 ? 10.708 -6.898 -4.463 1.00 94.31 79 LEU A C 1
ATOM 645 O O . LEU A 1 79 ? 9.524 -6.680 -4.223 1.00 94.31 79 LEU A O 1
ATOM 649 N N . TYR A 1 80 ? 11.137 -7.884 -5.252 1.00 92.88 80 TYR A N 1
ATOM 650 C CA . TYR A 1 80 ? 10.283 -8.892 -5.886 1.00 92.88 80 TYR A CA 1
ATOM 651 C C . TYR A 1 80 ? 10.546 -10.268 -5.268 1.00 92.88 80 TYR A C 1
ATOM 653 O O . TYR A 1 80 ? 11.701 -10.611 -5.017 1.00 92.88 80 TYR A O 1
ATOM 661 N N . LEU A 1 81 ? 9.506 -11.086 -5.081 1.00 91.44 81 LEU A N 1
ATOM 662 C CA . LEU A 1 81 ? 9.683 -12.493 -4.667 1.00 91.44 81 LEU A CA 1
ATOM 663 C C . LEU A 1 81 ? 9.588 -13.464 -5.845 1.00 91.44 81 LEU A C 1
ATOM 665 O O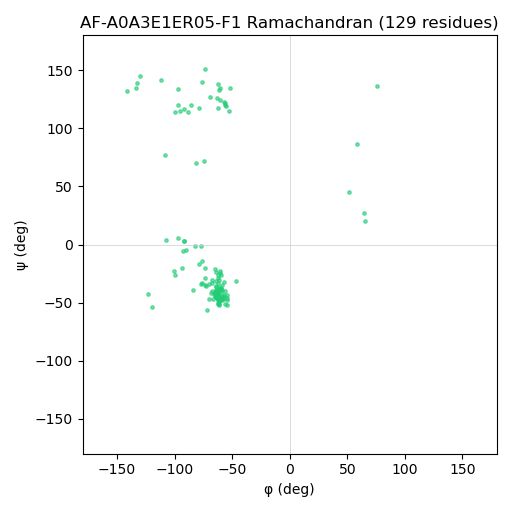 . LEU A 1 81 ? 10.148 -14.557 -5.800 1.00 91.44 81 LEU A O 1
ATOM 669 N N . LEU A 1 82 ? 8.872 -13.073 -6.896 1.00 88.75 82 LEU A N 1
ATOM 670 C CA . LEU A 1 82 ? 8.589 -13.879 -8.071 1.00 88.75 82 LEU A CA 1
ATOM 671 C C . LEU A 1 82 ? 8.836 -13.039 -9.320 1.00 88.75 82 LEU A C 1
ATOM 673 O O . LEU A 1 82 ? 8.393 -11.898 -9.432 1.00 88.75 82 LEU A O 1
ATOM 677 N N . LYS A 1 83 ? 9.514 -13.630 -10.301 1.00 80.62 83 LYS A N 1
ATOM 678 C CA . LYS A 1 83 ? 9.695 -13.007 -11.610 1.00 80.62 83 LYS A CA 1
ATOM 679 C C . LYS A 1 83 ? 8.568 -13.453 -12.533 1.00 80.62 83 LYS A C 1
ATOM 681 O O . LYS A 1 83 ? 8.482 -14.633 -12.865 1.00 80.62 83 LYS A O 1
ATOM 686 N N . VAL A 1 84 ? 7.735 -12.515 -12.976 1.00 78.25 84 VAL A N 1
ATOM 687 C CA . VAL A 1 84 ? 6.668 -12.790 -13.947 1.00 78.25 84 VAL A CA 1
ATOM 688 C C . VAL A 1 84 ? 7.148 -12.414 -15.348 1.00 78.25 84 VAL A C 1
ATOM 690 O O . VAL A 1 84 ? 7.494 -11.254 -15.580 1.00 78.25 84 VAL A O 1
ATOM 693 N N . PRO A 1 85 ? 7.201 -13.363 -16.299 1.00 76.75 85 PRO A N 1
ATOM 694 C CA . PRO A 1 85 ? 7.524 -13.047 -17.683 1.00 76.75 85 PRO A CA 1
ATOM 695 C C . PRO A 1 85 ? 6.474 -12.099 -18.269 1.00 76.75 85 PRO A C 1
ATOM 697 O O . PRO A 1 85 ? 5.273 -12.344 -18.151 1.00 76.75 85 PRO A O 1
ATOM 700 N N . ALA A 1 86 ? 6.913 -11.041 -18.950 1.00 76.12 86 ALA A N 1
ATOM 701 C CA . ALA A 1 86 ? 6.025 -10.150 -19.693 1.00 76.12 86 ALA A CA 1
ATOM 702 C C . ALA A 1 86 ? 5.550 -10.836 -20.989 1.00 76.12 86 ALA A C 1
ATOM 704 O O . ALA A 1 86 ? 6.004 -10.517 -22.084 1.00 76.12 86 ALA A O 1
ATOM 705 N N . GLY A 1 87 ? 4.665 -11.828 -20.859 1.00 78.44 87 GLY A N 1
ATOM 706 C CA . GLY A 1 87 ? 4.187 -12.643 -21.982 1.00 78.44 87 GLY A CA 1
ATOM 707 C C . GLY A 1 87 ? 3.166 -11.941 -22.882 1.00 78.44 87 GLY A C 1
ATOM 708 O O . GLY A 1 87 ? 2.881 -12.422 -23.975 1.00 78.44 87 GLY A O 1
ATOM 709 N N . ARG A 1 88 ? 2.589 -10.818 -22.435 1.00 82.81 88 ARG A N 1
ATOM 710 C CA . ARG A 1 88 ? 1.546 -10.066 -23.155 1.00 82.81 88 ARG A CA 1
ATOM 711 C C . ARG A 1 88 ? 1.889 -8.583 -23.228 1.00 82.81 88 ARG A C 1
ATOM 713 O O . ARG A 1 88 ? 2.406 -8.024 -22.262 1.00 82.81 88 ARG A O 1
ATOM 720 N N . SER A 1 89 ? 1.522 -7.944 -24.340 1.00 83.94 89 SER A N 1
ATOM 721 C CA . SER A 1 89 ? 1.764 -6.517 -24.605 1.00 83.94 89 SER A CA 1
ATOM 722 C C . SER A 1 89 ? 1.067 -5.583 -23.612 1.00 83.94 89 SER A C 1
ATOM 724 O O . SER A 1 89 ? 1.610 -4.535 -23.270 1.00 83.94 89 SER A O 1
ATOM 726 N N . TRP A 1 90 ? -0.115 -5.962 -23.110 1.00 87.44 90 TRP A N 1
ATOM 727 C CA . TRP A 1 90 ? -0.816 -5.207 -22.074 1.00 87.44 90 TRP A CA 1
ATOM 728 C C . TRP A 1 90 ? -0.592 -5.825 -20.694 1.00 87.44 90 TRP A C 1
ATOM 730 O O . TRP A 1 90 ? -1.043 -6.935 -20.408 1.00 87.44 90 TRP A O 1
ATOM 740 N N . TRP A 1 91 ? 0.093 -5.078 -19.827 1.00 84.75 91 TRP A N 1
ATOM 741 C CA . TRP A 1 91 ? 0.500 -5.523 -18.493 1.00 84.75 91 TRP A CA 1
ATOM 742 C C . TRP A 1 91 ? -0.668 -5.969 -17.600 1.00 84.75 91 TRP A C 1
ATOM 744 O O . TRP A 1 91 ? -0.506 -6.913 -16.831 1.00 84.75 91 TRP A O 1
ATOM 754 N N . VAL A 1 92 ? -1.854 -5.366 -17.756 1.00 88.62 92 VAL A N 1
ATOM 755 C CA . VAL A 1 92 ? -3.058 -5.720 -16.982 1.00 88.62 92 VAL A CA 1
ATOM 75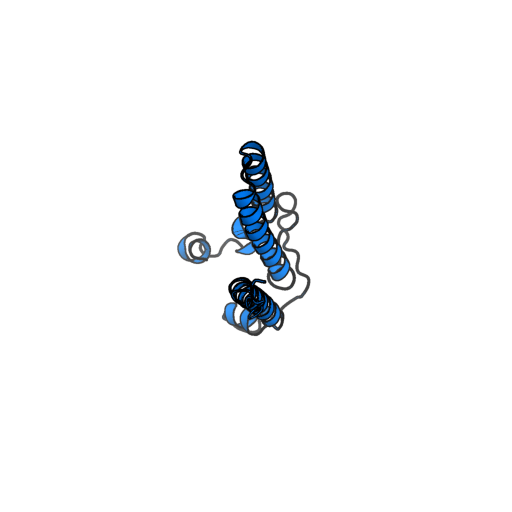6 C C . VAL A 1 92 ? -3.437 -7.185 -17.190 1.00 88.62 92 VAL A C 1
ATOM 758 O O . VAL A 1 92 ? -3.805 -7.864 -16.236 1.00 88.62 92 VAL A O 1
ATOM 761 N N . TRP A 1 93 ? -3.277 -7.719 -18.406 1.00 89.75 93 TRP A N 1
ATOM 762 C CA . TRP A 1 93 ? -3.538 -9.138 -18.653 1.00 89.75 93 TRP A CA 1
ATOM 763 C C . TRP A 1 93 ? -2.509 -10.054 -18.009 1.00 89.75 93 TRP A C 1
ATOM 765 O O . TRP A 1 93 ? -2.869 -11.148 -17.584 1.00 89.75 93 TRP A O 1
ATOM 775 N N . ASN A 1 94 ? -1.244 -9.631 -17.933 1.00 88.00 94 ASN A N 1
ATOM 776 C CA . ASN A 1 94 ? -0.232 -10.404 -17.215 1.00 88.00 94 ASN A CA 1
ATOM 777 C C . ASN A 1 94 ? -0.581 -10.480 -15.722 1.00 88.00 94 ASN A C 1
ATOM 779 O O . ASN A 1 94 ? -0.399 -11.531 -15.127 1.00 88.00 94 ASN A O 1
ATOM 783 N N . PHE A 1 95 ? -1.133 -9.405 -15.152 1.00 87.88 95 PHE A N 1
ATOM 784 C CA . PHE A 1 95 ? -1.562 -9.345 -13.756 1.00 87.88 95 PHE A CA 1
ATOM 785 C C . PHE A 1 95 ? -2.829 -10.168 -13.472 1.00 87.88 95 PHE A C 1
ATOM 787 O O . PHE A 1 95 ? -2.777 -11.079 -12.653 1.00 87.88 95 PHE A O 1
ATOM 794 N N . ILE A 1 96 ? -3.938 -9.916 -14.185 1.00 90.69 96 ILE A N 1
ATOM 795 C CA . ILE A 1 96 ? -5.235 -10.592 -13.951 1.00 90.69 96 ILE A CA 1
ATOM 796 C C . ILE A 1 96 ? -5.124 -12.115 -14.106 1.00 90.69 96 ILE A C 1
ATOM 798 O O . ILE A 1 96 ? -5.806 -12.870 -13.418 1.00 90.69 96 ILE A O 1
ATOM 802 N N . LEU A 1 97 ? -4.282 -12.576 -15.032 1.00 90.50 97 LEU A N 1
ATOM 803 C CA . LEU A 1 97 ? -4.105 -14.002 -15.309 1.00 90.50 97 LEU A CA 1
ATOM 804 C C . LEU A 1 97 ? -3.008 -14.646 -14.455 1.00 90.50 97 LEU A C 1
ATOM 806 O O . LEU A 1 97 ? -2.811 -15.858 -14.539 1.00 90.50 97 LEU A O 1
ATOM 810 N N . HIS A 1 98 ? -2.289 -13.867 -13.644 1.00 90.62 98 HIS A N 1
ATOM 811 C CA . HIS A 1 98 ? -1.336 -14.416 -12.695 1.00 90.62 98 HIS A CA 1
ATOM 812 C C . HIS A 1 98 ? -2.079 -15.008 -11.494 1.00 90.62 98 HIS A C 1
ATOM 814 O O . HIS A 1 98 ? -3.038 -14.433 -10.987 1.00 90.62 98 HIS A O 1
ATOM 820 N N . TRP A 1 99 ? -1.620 -16.155 -10.993 1.00 91.38 99 TRP A N 1
ATOM 821 C CA . TRP A 1 99 ? -2.297 -16.870 -9.905 1.00 91.38 99 TRP A CA 1
ATOM 822 C C . TRP A 1 99 ? -2.400 -16.048 -8.610 1.00 91.38 99 TRP A C 1
ATOM 824 O O . TRP A 1 99 ? -3.317 -16.264 -7.823 1.00 91.38 99 TRP A O 1
ATOM 834 N N . THR A 1 100 ? -1.503 -15.078 -8.395 1.00 91.62 100 THR A N 1
ATOM 835 C CA . THR A 1 100 ? -1.562 -14.166 -7.238 1.00 91.62 100 THR A CA 1
ATOM 836 C C . THR A 1 100 ? -2.826 -13.311 -7.241 1.00 91.62 100 THR A C 1
ATOM 838 O O . THR A 1 100 ? -3.312 -12.967 -6.171 1.00 91.62 100 THR A O 1
ATOM 841 N N . PHE A 1 101 ? -3.424 -13.042 -8.404 1.00 92.56 101 PHE A N 1
ATOM 842 C CA . PHE A 1 101 ? -4.692 -12.318 -8.486 1.00 92.56 101 PHE A CA 1
ATOM 843 C C . PHE A 1 101 ? -5.842 -13.076 -7.796 1.00 92.56 101 PHE A C 1
ATOM 845 O O . PHE A 1 101 ? -6.746 -12.468 -7.225 1.00 92.56 101 PHE A O 1
ATOM 852 N N . LEU A 1 102 ? -5.784 -14.415 -7.746 1.00 93.88 102 LEU A N 1
ATOM 853 C CA . LEU A 1 102 ? -6.760 -15.215 -6.996 1.00 93.88 102 LEU A CA 1
ATOM 854 C C . LEU A 1 102 ? -6.697 -14.937 -5.488 1.00 93.88 102 LEU A C 1
ATOM 856 O O . LEU A 1 102 ? -7.727 -14.997 -4.817 1.00 93.88 102 LEU A O 1
ATOM 860 N N . LEU A 1 103 ? -5.514 -14.609 -4.957 1.00 93.25 103 LEU A N 1
ATOM 861 C CA . LEU A 1 103 ? -5.349 -14.242 -3.551 1.00 93.25 103 LEU A CA 1
ATOM 862 C C . LEU A 1 103 ? -6.047 -12.910 -3.245 1.00 93.25 103 LEU A C 1
ATOM 864 O O . LEU A 1 103 ? -6.713 -12.793 -2.216 1.00 93.25 103 LEU A O 1
ATOM 868 N N . GLU A 1 104 ? -5.963 -11.938 -4.155 1.00 94.44 104 GLU A N 1
ATOM 869 C CA . GLU A 1 104 ? -6.681 -10.665 -4.033 1.00 94.44 104 GLU A CA 1
ATOM 870 C C . GLU A 1 104 ? -8.197 -10.870 -4.040 1.00 94.44 104 GLU A C 1
ATOM 872 O O . GLU A 1 104 ? -8.897 -10.358 -3.162 1.00 94.44 104 GLU A O 1
ATOM 877 N N . ILE A 1 105 ? -8.709 -11.684 -4.972 1.00 96.19 105 ILE A N 1
ATOM 878 C CA . ILE A 1 105 ? -10.133 -12.049 -5.010 1.00 96.19 105 ILE A CA 1
ATOM 879 C C . ILE A 1 105 ? -10.541 -12.723 -3.697 1.00 96.19 105 ILE A C 1
ATOM 881 O O . ILE A 1 105 ? -11.555 -12.348 -3.106 1.00 96.19 105 ILE A O 1
ATOM 885 N N . PHE A 1 106 ? -9.756 -13.690 -3.218 1.00 96.44 106 PHE A N 1
ATOM 886 C CA . PHE A 1 106 ? -10.044 -14.411 -1.981 1.00 96.44 106 PHE A CA 1
ATOM 887 C C . PHE A 1 106 ? -10.154 -13.466 -0.778 1.00 96.44 106 PHE A C 1
ATOM 889 O O . PHE A 1 106 ? -11.124 -13.546 -0.023 1.00 96.44 106 PHE A O 1
ATOM 896 N N . ILE A 1 107 ? -9.211 -12.534 -0.625 1.00 94.88 107 ILE A N 1
ATOM 897 C CA . ILE A 1 107 ? -9.212 -11.546 0.462 1.00 94.88 107 ILE A CA 1
ATOM 898 C C . ILE A 1 107 ? -10.428 -10.618 0.358 1.00 94.88 107 ILE A C 1
ATOM 900 O O . ILE A 1 107 ? -11.114 -10.397 1.361 1.00 94.88 107 ILE A O 1
ATOM 904 N N . CYS A 1 108 ? -10.745 -10.125 -0.841 1.00 95.06 108 CYS A N 1
ATOM 905 C CA . CYS A 1 108 ? -11.919 -9.284 -1.083 1.00 95.06 108 CYS A CA 1
ATOM 906 C C . CYS A 1 108 ? -13.227 -10.011 -0.733 1.00 95.06 108 CYS A C 1
ATOM 908 O O . CYS A 1 108 ? -14.075 -9.466 -0.021 1.00 95.06 108 CYS A O 1
ATOM 910 N N . VAL A 1 109 ? -13.375 -11.264 -1.169 1.00 97.00 109 VAL A N 1
ATOM 911 C CA . VAL A 1 109 ? -14.544 -12.101 -0.865 1.00 97.00 109 VAL A CA 1
ATOM 912 C C . VAL A 1 109 ? -14.629 -12.398 0.634 1.00 97.00 109 VAL A C 1
ATOM 914 O O . VAL A 1 109 ? -15.701 -12.261 1.224 1.00 97.00 109 VAL A O 1
ATOM 917 N N . ALA A 1 110 ? -13.517 -12.741 1.288 1.00 95.44 110 ALA A N 1
ATOM 918 C CA . ALA A 1 110 ? -13.482 -12.998 2.727 1.00 95.44 110 ALA A CA 1
ATOM 919 C C . ALA A 1 110 ? -13.871 -11.754 3.547 1.00 95.44 110 ALA A C 1
ATOM 921 O O . ALA A 1 110 ? -14.655 -11.854 4.502 1.00 95.44 110 ALA A O 1
ATOM 922 N N . ALA A 1 111 ? -13.380 -10.574 3.157 1.00 92.44 111 ALA A N 1
ATOM 923 C CA . ALA A 1 111 ? -13.753 -9.304 3.772 1.00 92.44 111 ALA A CA 1
ATOM 924 C C . ALA A 1 111 ? -15.253 -9.014 3.594 1.00 92.44 111 ALA A C 1
ATOM 926 O O . ALA A 1 111 ? -15.938 -8.669 4.562 1.00 92.44 111 ALA A O 1
ATOM 927 N N . PHE A 1 112 ? -15.785 -9.234 2.389 1.00 94.88 112 PHE A N 1
ATOM 928 C CA . PHE A 1 112 ? -17.202 -9.049 2.079 1.00 94.88 112 PHE A CA 1
ATOM 929 C C . PHE A 1 112 ? -18.112 -10.002 2.872 1.00 94.88 112 PHE A C 1
ATOM 931 O O . PHE A 1 112 ? -19.078 -9.563 3.499 1.00 94.88 112 PHE A O 1
ATOM 938 N N . ILE A 1 113 ? -17.770 -11.292 2.939 1.00 95.69 113 ILE A N 1
ATOM 939 C CA . ILE A 1 113 ? -18.504 -12.287 3.740 1.00 95.69 113 ILE A CA 1
ATOM 940 C C . ILE A 1 113 ? -18.481 -11.906 5.224 1.00 95.69 113 ILE A C 1
ATOM 942 O O . ILE A 1 113 ? -19.510 -11.965 5.901 1.00 95.69 113 ILE A O 1
ATOM 946 N N . THR A 1 114 ? -17.324 -11.489 5.743 1.00 93.31 114 THR A N 1
ATOM 947 C CA . THR A 1 114 ? -17.187 -11.052 7.142 1.00 93.31 114 THR A CA 1
ATOM 948 C C . THR A 1 114 ? -18.064 -9.837 7.434 1.00 93.31 114 THR A C 1
ATOM 950 O O . THR A 1 114 ? -18.684 -9.762 8.497 1.00 93.31 114 THR A O 1
ATOM 953 N N . TRP A 1 115 ? -18.155 -8.900 6.490 1.00 91.06 115 TRP A N 1
ATOM 954 C CA . TRP A 1 115 ? -19.022 -7.731 6.601 1.00 91.06 115 TRP A CA 1
ATOM 955 C C . TRP A 1 115 ? -20.508 -8.107 6.640 1.00 91.06 115 TRP A C 1
ATOM 957 O O . TRP A 1 115 ? -21.221 -7.627 7.524 1.00 91.06 115 TRP A O 1
ATOM 967 N N . ILE A 1 116 ? -20.960 -9.016 5.768 1.00 95.06 116 ILE A N 1
ATOM 968 C CA . ILE A 1 116 ? -22.349 -9.509 5.766 1.00 95.06 116 ILE A CA 1
ATOM 969 C C . ILE A 1 116 ? -22.678 -10.217 7.085 1.00 95.06 116 ILE A C 1
ATOM 971 O O . ILE A 1 116 ? -23.664 -9.874 7.735 1.00 95.06 116 ILE A O 1
ATOM 975 N N . ARG A 1 117 ? -21.827 -11.150 7.533 1.00 92.81 117 ARG A N 1
ATOM 976 C CA . ARG A 1 117 ? -22.059 -11.935 8.762 1.00 92.81 117 ARG A CA 1
ATOM 977 C C . ARG A 1 117 ? -22.139 -11.077 10.024 1.00 92.81 117 ARG A C 1
ATOM 979 O O . ARG A 1 117 ? -22.840 -11.437 10.960 1.00 92.81 117 ARG A O 1
ATOM 986 N N . ARG A 1 118 ? -21.433 -9.942 10.063 1.00 85.88 118 ARG A N 1
ATOM 987 C CA . ARG A 1 118 ? -21.503 -8.984 11.181 1.00 85.88 118 ARG A CA 1
ATOM 988 C C . ARG A 1 118 ? -22.746 -8.093 11.142 1.00 85.88 118 ARG A C 1
ATOM 990 O O . ARG A 1 118 ? -23.047 -7.461 12.150 1.00 85.88 118 ARG A O 1
ATOM 997 N N . ARG A 1 119 ? -23.427 -8.006 9.995 1.00 79.75 119 ARG A N 1
ATOM 998 C CA . ARG A 1 119 ? -24.678 -7.254 9.822 1.00 79.75 119 ARG A CA 1
ATOM 999 C C . ARG A 1 119 ? -25.926 -8.103 10.024 1.00 79.75 119 ARG A C 1
ATOM 1001 O O . ARG A 1 119 ? -26.979 -7.529 10.279 1.00 79.75 119 ARG A O 1
ATOM 1008 N N . SER A 1 120 ? -25.823 -9.428 9.922 1.00 69.50 120 SER A N 1
ATOM 1009 C CA . SER A 1 120 ? -26.914 -10.326 10.290 1.00 69.50 120 SER A CA 1
ATOM 1010 C C . SER A 1 120 ? -27.312 -10.065 11.749 1.00 69.50 120 SER A C 1
ATOM 1012 O O . SER A 1 120 ? -26.444 -10.150 12.625 1.00 69.50 120 SER A O 1
ATOM 1014 N N . PRO A 1 121 ? -28.586 -9.731 12.031 1.00 60.09 121 PRO A N 1
ATOM 1015 C CA . PRO A 1 121 ? -29.078 -9.667 13.398 1.00 60.09 121 PRO A CA 1
ATOM 1016 C C . PRO A 1 121 ? -28.740 -10.988 14.087 1.00 60.09 121 PRO A C 1
ATOM 1018 O O . PRO A 1 121 ? -28.936 -12.054 13.498 1.00 60.09 121 PRO A O 1
ATOM 1021 N N . LYS A 1 122 ? -28.217 -10.941 15.318 1.00 60.78 122 LYS A N 1
ATOM 1022 C CA . LYS A 1 122 ? -28.248 -12.141 16.158 1.00 60.78 122 LYS A CA 1
ATOM 1023 C C . LYS A 1 122 ? -29.714 -12.553 16.218 1.00 60.78 122 LYS A C 1
ATOM 1025 O O . LYS A 1 122 ? -30.525 -11.738 16.643 1.00 60.78 122 LYS A O 1
ATOM 1030 N N . ALA A 1 123 ? -30.038 -13.758 15.751 1.00 58.75 123 ALA A N 1
ATOM 1031 C CA . ALA A 1 123 ? -31.351 -14.333 15.992 1.00 58.75 123 ALA A CA 1
ATOM 1032 C C . ALA A 1 123 ? -31.581 -14.271 17.505 1.00 58.75 123 ALA A C 1
ATOM 1034 O O . ALA A 1 123 ? -30.794 -14.823 18.279 1.00 58.75 123 ALA A O 1
ATOM 1035 N N . GLU A 1 124 ? -32.566 -13.481 17.912 1.00 56.00 124 GLU A N 1
ATOM 1036 C CA . GLU A 1 124 ? -32.999 -13.404 19.297 1.00 56.00 124 GLU A CA 1
ATOM 1037 C C . GLU A 1 124 ? -33.527 -14.801 19.653 1.00 56.00 124 GLU A C 1
ATOM 1039 O O . GLU A 1 124 ? -34.299 -15.357 18.868 1.00 56.00 124 GLU A O 1
ATOM 1044 N N . PRO A 1 125 ? -33.035 -15.451 20.724 1.00 60.25 125 PRO A N 1
ATOM 1045 C CA . PRO A 1 125 ? -33.527 -16.768 21.088 1.00 60.25 125 PRO A CA 1
ATOM 1046 C C . PRO A 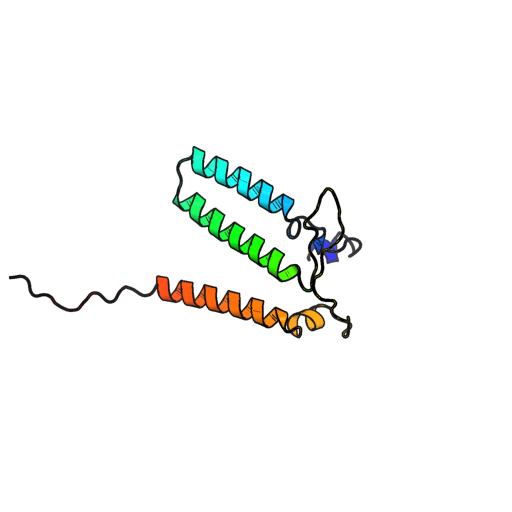1 125 ? -35.015 -16.644 21.416 1.00 60.25 125 PRO A C 1
ATOM 1048 O O . PRO A 1 125 ? -35.406 -15.902 22.316 1.00 60.25 125 PRO A O 1
ATOM 1051 N N . ASP A 1 126 ? -35.818 -17.344 20.623 1.00 62.97 126 ASP A N 1
ATOM 1052 C CA . ASP A 1 126 ? -37.271 -17.339 20.671 1.00 62.97 126 ASP A CA 1
ATOM 1053 C C . ASP A 1 126 ? -37.761 -17.728 22.077 1.00 62.97 126 ASP A C 1
ATOM 1055 O O . ASP A 1 126 ? -37.431 -18.797 22.591 1.00 62.97 126 ASP A O 1
ATOM 1059 N N . GLY A 1 127 ? -38.536 -16.834 22.693 1.00 63.09 127 GLY A N 1
ATOM 1060 C CA . GLY A 1 127 ? -39.486 -17.133 23.765 1.00 63.09 127 GLY A CA 1
ATOM 1061 C C . GLY A 1 127 ? -38.951 -17.784 25.046 1.00 63.09 127 GLY A C 1
ATOM 1062 O O . GLY A 1 127 ? -39.123 -18.982 25.257 1.00 63.09 127 GLY A O 1
ATOM 1063 N N . ALA A 1 128 ? -38.488 -16.976 26.002 1.00 48.47 128 ALA A N 1
ATOM 1064 C CA . ALA A 1 128 ? -38.650 -17.321 27.416 1.00 48.47 128 ALA A CA 1
ATOM 1065 C C . ALA A 1 128 ? -39.917 -16.615 27.942 1.00 48.47 128 ALA A C 1
ATOM 1067 O O . ALA A 1 128 ? -39.954 -15.383 27.945 1.00 48.47 128 ALA A O 1
ATOM 1068 N N . PRO A 1 129 ? -40.977 -17.340 28.350 1.00 58.22 129 PRO A N 1
ATOM 1069 C CA . PRO A 1 129 ? -42.153 -16.709 28.933 1.00 58.22 129 PRO A CA 1
ATOM 1070 C C . PRO A 1 129 ? -41.796 -16.140 30.310 1.00 58.22 129 PRO A C 1
ATOM 1072 O O . PRO A 1 129 ? -41.276 -16.858 31.166 1.00 58.22 129 PRO A O 1
ATOM 1075 N N . ASN A 1 130 ? -42.096 -14.855 30.517 1.00 52.69 130 ASN A N 1
ATOM 1076 C CA . ASN A 1 130 ? -42.031 -14.216 31.829 1.00 52.69 130 ASN A CA 1
ATOM 1077 C C . ASN A 1 130 ? -42.919 -14.996 32.814 1.00 52.69 130 ASN A C 1
ATOM 1079 O O . ASN A 1 130 ? -44.125 -15.124 32.590 1.00 52.69 130 ASN A O 1
ATOM 1083 N N . ARG A 1 131 ? -42.310 -15.514 33.883 1.00 56.25 131 ARG A N 1
ATOM 1084 C CA . ARG A 1 131 ? -42.993 -15.922 35.114 1.00 56.25 131 ARG A CA 1
ATOM 1085 C C . ARG A 1 131 ? -42.725 -14.885 36.188 1.00 56.25 131 ARG A C 1
ATOM 1087 O O . ARG A 1 131 ? -41.573 -14.397 36.227 1.00 56.25 131 ARG A O 1
#

Secondary structure (DSSP, 8-state):
-HHHHHTSTT-S-GGGSGGG-HHHHHHHHHHHHHHHHHTT-HHHHHHHHHHHHHHHHHHHHHTTTT-B-TTTTT--PPB-SSPPP--SSSHHHHHHTSTHHHHHHHHHHHHHHHHHHHHSPP-PPP-----

Radius of gyration: 20.74 Å; Cα contacts (8 Å, |Δi|>4): 97; chains: 1; bounding box: 60×31×60 Å

Foldseek 3Di:
DCCCVPPVVVPDLPLLDLLNALVNLVVVLVVQLVVCVVVVPVVSNVVSVVVSVVSVVVSVLCQAEVFHCPPPPVDPDGHHNHYQDPPDPDVVVSVCPDPSVVVVVVVVVVVVVVVVVVPPPDPDPPDDDDD

Mean predicted aligned error: 7.01 Å

Solvent-accessible surface area (backbone atoms only — not comparable to full-atom values): 7821 Å² total; per-residue (Å²): 105,68,56,42,68,76,69,56,68,61,74,62,65,74,47,75,37,68,95,45,30,52,54,58,53,52,51,50,49,52,56,51,47,53,52,28,58,77,68,68,37,70,69,59,41,54,52,50,53,53,52,50,51,52,51,54,50,48,52,58,67,33,21,39,66,73,23,28,19,76,52,41,91,86,36,80,64,60,46,58,76,44,89,74,78,84,83,47,96,53,62,66,59,53,47,69,73,32,74,69,43,55,54,54,52,48,52,54,51,53,52,51,53,54,54,51,64,73,65,51,75,77,80,73,80,81,79,80,81,89,127

pLDDT: mean 88.91, std 10.47, range [48.47, 97.0]